Protein AF-A0AAD1SQC9-F1 (afdb_monomer_lite)

Secondary structure (DSSP, 8-state):
---------------------------------PPPP-----PPPHHHHHHHHHHHHHHHHHHHHHHHHHHHHHHHHHHHHHHHHHHHHHHHHHHHHHTT-

Radius of gyration: 46.6 Å; chains: 1; bounding box: 101×64×103 Å

Sequence (101 aa):
MATLEAGTTTSTPQTTTQEEAQPQSEQQGYEQAAPPYPEFSNLATKQDIKALLADFRQTWAADIAVIQTDLQMVTDRVDTTEEDIIDVKQAVSTMEDSLQE

Organism: Pelobates cultripes (NCBI:txid61616)

Structure (mmCIF, N/CA/C/O backbone):
data_AF-A0AAD1SQC9-F1
#
_entry.id   AF-A0AAD1SQC9-F1
#
loop_
_atom_site.group_PDB
_atom_site.id
_atom_site.type_symbol
_atom_site.label_atom_id
_atom_site.label_alt_id
_atom_site.label_comp_id
_atom_site.label_asym_id
_atom_site.label_entity_id
_atom_site.label_seq_id
_atom_site.pdbx_PDB_ins_code
_atom_site.Cartn_x
_atom_site.Cartn_y
_atom_site.Cartn_z
_atom_site.occupancy
_atom_site.B_iso_or_equiv
_atom_site.auth_seq_id
_atom_site.auth_comp_id
_atom_site.auth_asym_id
_atom_site.auth_atom_id
_atom_site.pdbx_PDB_model_num
ATOM 1 N N . MET A 1 1 ? 70.311 49.420 -26.070 1.00 38.31 1 MET A N 1
ATOM 2 C CA . MET A 1 1 ? 71.408 49.966 -26.896 1.00 38.31 1 MET A CA 1
ATOM 3 C C . MET A 1 1 ? 71.760 48.932 -27.954 1.00 38.31 1 MET A C 1
ATOM 5 O O . MET A 1 1 ? 71.766 47.759 -27.610 1.00 38.31 1 MET A O 1
ATOM 9 N N . ALA A 1 2 ? 72.066 49.408 -29.165 1.00 39.78 2 ALA A N 1
ATOM 10 C CA . ALA A 1 2 ? 72.391 48.684 -30.403 1.00 39.78 2 ALA A CA 1
ATOM 11 C C . ALA A 1 2 ? 71.206 48.088 -31.194 1.00 39.78 2 ALA A C 1
ATOM 13 O O . ALA A 1 2 ? 70.205 47.656 -30.633 1.00 39.78 2 ALA A O 1
ATOM 14 N N . THR A 1 3 ? 71.350 48.161 -32.515 1.00 33.34 3 THR A N 1
ATOM 15 C CA . THR A 1 3 ? 70.333 48.349 -33.560 1.00 33.34 3 THR A CA 1
ATOM 16 C C . THR A 1 3 ? 70.583 47.349 -34.711 1.00 33.34 3 THR A C 1
ATOM 18 O O . THR A 1 3 ? 71.725 46.920 -34.856 1.00 33.34 3 THR A O 1
ATOM 21 N N . LEU A 1 4 ? 69.570 47.140 -35.578 1.00 36.09 4 LEU A N 1
ATOM 22 C CA . LEU A 1 4 ? 69.634 46.647 -36.984 1.00 36.09 4 LEU A CA 1
ATOM 23 C C . LEU A 1 4 ? 69.882 45.123 -37.148 1.00 36.09 4 LEU A C 1
ATOM 25 O O . LEU A 1 4 ? 70.533 44.519 -36.312 1.00 36.09 4 LEU A O 1
ATOM 29 N N . GLU A 1 5 ? 69.376 44.376 -38.135 1.00 37.59 5 GLU A N 1
ATOM 30 C CA . GLU A 1 5 ? 68.863 44.626 -39.494 1.00 37.59 5 GLU A CA 1
ATOM 31 C C . GLU A 1 5 ? 67.787 43.572 -39.857 1.00 37.59 5 GLU A C 1
ATOM 33 O O . GLU A 1 5 ? 67.726 42.485 -39.278 1.00 37.59 5 GLU A O 1
ATOM 38 N N . ALA A 1 6 ? 66.966 43.895 -40.858 1.00 39.97 6 ALA A N 1
ATOM 39 C CA . ALA A 1 6 ? 65.984 43.018 -41.494 1.00 39.97 6 ALA A CA 1
ATOM 40 C C . ALA A 1 6 ? 66.628 41.956 -42.417 1.00 39.97 6 ALA A C 1
ATOM 42 O O . ALA A 1 6 ? 67.722 42.161 -42.934 1.00 39.97 6 ALA A O 1
ATOM 43 N N . GLY A 1 7 ? 65.923 40.849 -42.704 1.00 36.72 7 GLY A N 1
ATOM 44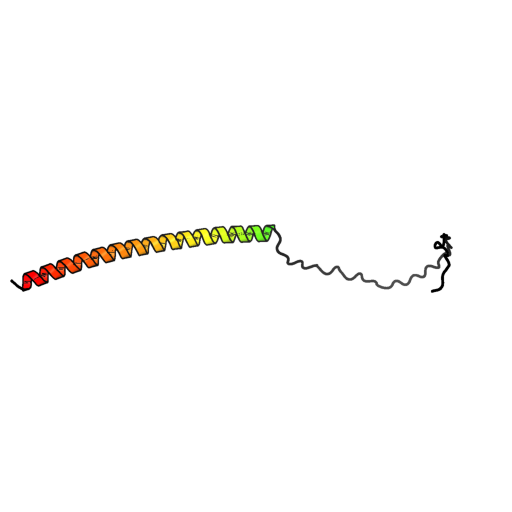 C CA . GLY A 1 7 ? 66.392 39.878 -43.705 1.00 36.72 7 GLY A CA 1
ATOM 45 C C . GLY A 1 7 ? 65.501 38.653 -43.953 1.00 36.72 7 GLY A C 1
ATOM 46 O O . GLY A 1 7 ? 65.823 37.561 -43.511 1.00 36.72 7 GLY A O 1
ATOM 47 N N . THR A 1 8 ? 64.407 38.866 -44.693 1.00 32.25 8 THR A N 1
ATOM 48 C CA . THR A 1 8 ? 63.765 37.964 -45.686 1.00 32.25 8 THR A CA 1
ATOM 49 C C . THR A 1 8 ? 63.454 36.495 -45.353 1.00 32.25 8 THR A C 1
ATOM 51 O O . THR A 1 8 ? 64.316 35.621 -45.328 1.00 32.25 8 THR A O 1
ATOM 54 N N . THR A 1 9 ? 62.150 36.209 -45.288 1.00 45.19 9 THR A N 1
ATOM 55 C CA . THR A 1 9 ? 61.537 34.896 -45.516 1.00 45.19 9 THR A CA 1
ATOM 56 C C . THR A 1 9 ? 61.484 34.543 -47.009 1.00 45.19 9 THR A C 1
ATOM 58 O O . THR A 1 9 ? 61.476 35.424 -47.869 1.00 45.19 9 THR A O 1
ATOM 61 N N . THR A 1 10 ? 61.254 33.247 -47.261 1.00 35.50 10 THR A N 1
ATOM 62 C CA . THR A 1 10 ? 60.600 32.637 -48.444 1.00 35.50 10 THR A CA 1
ATOM 63 C C . THR A 1 10 ? 61.542 31.896 -49.402 1.00 35.50 10 THR A C 1
ATOM 65 O O . THR A 1 10 ? 62.074 32.464 -50.348 1.00 35.50 10 THR A O 1
ATOM 68 N N . SER A 1 11 ? 61.685 30.581 -49.189 1.00 35.22 11 SER A N 1
ATOM 69 C CA . SER A 1 11 ? 62.065 29.637 -50.250 1.00 35.22 11 SER A CA 1
ATOM 70 C C . SER A 1 11 ? 60.825 29.258 -51.063 1.00 35.22 11 SER A C 1
ATOM 72 O O . SER A 1 11 ? 59.875 28.687 -50.533 1.00 35.22 11 SER A O 1
ATOM 74 N N . THR A 1 12 ? 60.848 29.585 -52.350 1.00 37.19 12 THR A N 1
ATOM 75 C CA . THR A 1 12 ? 60.036 28.981 -53.423 1.00 37.19 12 THR A CA 1
ATOM 76 C C . THR A 1 12 ? 60.847 27.857 -54.115 1.00 37.19 12 THR A C 1
ATOM 78 O O . THR A 1 12 ? 61.983 27.610 -53.722 1.00 37.19 12 THR A O 1
ATOM 81 N N . PRO A 1 13 ? 60.318 27.163 -55.139 1.00 51.16 13 PRO A N 1
ATOM 82 C CA . PRO A 1 13 ? 59.660 25.858 -55.078 1.00 51.16 13 PRO A CA 1
ATOM 83 C C . PRO A 1 13 ? 60.480 24.783 -55.836 1.00 51.16 13 PRO A C 1
ATOM 85 O O . PRO A 1 13 ? 61.534 25.089 -56.375 1.00 51.16 13 PRO A O 1
ATOM 88 N N . GLN A 1 14 ? 59.982 23.544 -55.925 1.00 31.56 14 GLN A N 1
ATOM 89 C CA . GLN A 1 14 ? 59.841 22.762 -57.174 1.00 31.56 14 GLN A CA 1
ATOM 90 C C . GLN A 1 14 ? 59.779 21.253 -56.899 1.00 31.56 14 GLN A C 1
ATOM 92 O O . GLN A 1 14 ? 60.733 20.620 -56.460 1.00 31.56 14 GLN A O 1
ATOM 97 N N . THR A 1 15 ? 58.627 20.684 -57.238 1.00 40.06 15 THR A N 1
ATOM 98 C CA . THR A 1 15 ? 58.427 19.270 -57.547 1.00 40.06 15 THR A CA 1
ATOM 99 C C . THR A 1 15 ? 59.180 18.930 -58.832 1.00 40.06 15 THR A C 1
ATOM 101 O O . THR A 1 15 ? 59.009 19.627 -59.832 1.00 40.06 15 THR A O 1
ATOM 104 N N . THR A 1 16 ? 59.950 17.843 -58.870 1.00 36.38 16 THR A N 1
ATOM 105 C CA . THR A 1 16 ? 60.200 17.109 -60.122 1.00 36.38 16 THR A CA 1
ATOM 106 C C . THR A 1 16 ? 60.356 15.619 -59.828 1.00 36.38 16 THR A C 1
ATOM 108 O O . THR A 1 16 ? 61.216 15.204 -59.059 1.00 36.38 16 THR A O 1
ATOM 111 N N . THR A 1 17 ? 59.455 14.849 -60.428 1.00 40.78 17 THR A N 1
ATOM 112 C CA . THR A 1 17 ? 59.335 13.390 -60.426 1.00 40.78 17 THR A CA 1
ATOM 113 C C . THR A 1 17 ? 60.529 12.730 -61.120 1.00 40.78 17 THR A C 1
ATOM 115 O O . THR A 1 17 ? 60.900 13.152 -62.214 1.00 40.78 17 THR A O 1
ATOM 118 N N . GLN A 1 18 ? 61.077 11.661 -60.538 1.00 37.94 18 GLN A N 1
ATOM 119 C CA . GLN A 1 18 ? 61.830 10.646 -61.278 1.00 37.94 18 GLN A CA 1
ATOM 120 C C . GLN A 1 18 ? 61.094 9.312 -61.171 1.00 37.94 18 GLN A C 1
ATOM 122 O O . GLN A 1 18 ? 60.855 8.787 -60.087 1.00 37.94 18 GLN A O 1
ATOM 127 N N . GLU A 1 19 ? 60.684 8.842 -62.341 1.00 44.94 19 GLU A N 1
ATOM 128 C CA . GLU A 1 19 ? 60.128 7.534 -62.637 1.00 44.94 19 GLU A CA 1
ATOM 129 C C . GLU A 1 19 ? 61.299 6.566 -62.832 1.00 44.94 19 GLU A C 1
ATOM 131 O O . GLU A 1 19 ? 62.100 6.755 -63.745 1.00 44.94 19 GLU A O 1
ATOM 136 N N . GLU A 1 20 ? 61.411 5.540 -61.989 1.00 36.12 20 GLU A N 1
ATOM 137 C CA . GLU A 1 20 ? 62.209 4.353 -62.300 1.00 36.12 20 GLU A CA 1
ATOM 138 C C . GLU A 1 20 ? 61.373 3.101 -62.035 1.00 36.12 20 GLU A C 1
ATOM 140 O O . GLU A 1 20 ? 60.784 2.910 -60.969 1.00 36.12 20 GLU A O 1
ATOM 145 N N . ALA A 1 21 ? 61.277 2.288 -63.083 1.00 35.47 21 ALA A N 1
ATOM 146 C CA . ALA A 1 21 ? 60.479 1.083 -63.162 1.00 35.47 21 ALA A CA 1
ATOM 147 C C . ALA A 1 21 ? 61.048 -0.065 -62.302 1.00 35.47 21 ALA A C 1
ATOM 149 O O . ALA A 1 21 ? 62.255 -0.216 -62.129 1.00 35.47 21 ALA A O 1
ATOM 150 N N . GLN A 1 22 ? 60.122 -0.888 -61.804 1.00 36.12 22 GLN A N 1
ATOM 151 C CA . GLN A 1 22 ? 60.283 -2.105 -60.995 1.00 36.12 22 GLN A CA 1
ATOM 152 C C . GLN A 1 22 ? 61.309 -3.140 -61.514 1.00 36.12 22 GLN A C 1
ATOM 154 O O . GLN A 1 22 ? 61.590 -3.218 -62.710 1.00 36.12 22 GLN A O 1
ATOM 159 N N . PRO A 1 23 ? 61.657 -4.117 -60.650 1.00 38.06 23 PRO A N 1
ATOM 160 C CA . PRO A 1 23 ? 61.176 -5.463 -60.957 1.00 38.06 23 PRO A CA 1
ATOM 161 C C . PRO A 1 23 ? 60.279 -6.029 -59.850 1.00 38.06 23 PRO A C 1
ATOM 163 O O . PRO A 1 23 ? 60.628 -6.130 -58.675 1.00 38.06 23 PRO A O 1
ATOM 166 N N . GLN A 1 24 ? 59.084 -6.409 -60.290 1.00 46.72 24 GLN A N 1
ATOM 167 C CA . GLN A 1 24 ? 58.083 -7.188 -59.585 1.00 46.72 24 GLN A CA 1
ATOM 168 C C . GLN A 1 24 ? 58.707 -8.541 -59.212 1.00 46.72 24 GLN A C 1
ATOM 170 O O . GLN A 1 24 ? 59.038 -9.335 -60.088 1.00 46.72 24 GLN A O 1
ATOM 175 N N . SER A 1 25 ? 58.909 -8.787 -57.920 1.00 45.19 25 SER A N 1
ATOM 176 C CA . SER A 1 25 ? 59.225 -10.117 -57.398 1.00 45.19 25 SER A CA 1
ATOM 177 C C . SER A 1 25 ? 58.089 -10.535 -56.476 1.00 45.19 25 SER A C 1
ATOM 179 O O . SER A 1 25 ? 57.858 -9.961 -55.415 1.00 45.19 25 SER A O 1
ATOM 181 N N . GLU A 1 26 ? 57.320 -11.502 -56.961 1.00 46.44 26 GLU A N 1
ATOM 182 C CA . GLU A 1 26 ? 56.213 -12.136 -56.266 1.00 46.44 26 GLU A CA 1
ATOM 183 C C . GLU A 1 26 ? 56.756 -12.906 -55.055 1.00 46.44 26 GLU A C 1
ATOM 185 O O . GLU A 1 26 ? 57.286 -14.008 -55.180 1.00 46.44 26 GLU A O 1
ATOM 190 N N . GLN A 1 27 ? 56.617 -12.335 -53.860 1.00 40.38 27 GLN A N 1
ATOM 191 C CA . GLN A 1 27 ? 56.544 -13.121 -52.635 1.00 40.38 27 GLN A CA 1
ATOM 192 C C . GLN A 1 27 ? 55.121 -13.012 -52.106 1.00 40.38 27 GLN A C 1
ATOM 194 O O . GLN A 1 27 ? 54.722 -12.011 -51.517 1.00 40.38 27 GLN A O 1
ATOM 199 N N . GLN A 1 28 ? 54.347 -14.064 -52.368 1.00 45.75 28 GLN A N 1
ATOM 200 C CA . GLN A 1 28 ? 53.045 -14.308 -51.762 1.00 45.75 28 GLN A CA 1
ATOM 201 C C . GLN A 1 28 ? 53.246 -14.537 -50.256 1.00 45.75 28 GLN A C 1
ATOM 203 O O . GLN A 1 28 ? 53.398 -15.666 -49.793 1.00 45.75 28 GLN A O 1
ATOM 208 N N . GLY A 1 29 ? 53.318 -13.451 -49.490 1.00 39.19 29 GLY A N 1
ATOM 209 C CA . GLY A 1 29 ? 53.160 -13.481 -48.044 1.00 39.19 29 GLY A CA 1
ATOM 210 C C . GLY A 1 29 ? 51.672 -13.528 -47.728 1.00 39.19 29 GLY A C 1
ATOM 211 O O . GLY A 1 29 ? 50.900 -12.739 -48.269 1.00 39.19 29 GLY A O 1
ATOM 212 N N . TYR A 1 30 ? 51.250 -14.457 -46.877 1.00 44.03 30 TYR A N 1
ATOM 213 C CA . TYR A 1 30 ? 49.894 -14.469 -46.341 1.00 44.03 30 TYR A CA 1
ATOM 214 C C . TYR A 1 30 ? 49.700 -13.236 -45.445 1.00 44.03 30 TYR A C 1
ATOM 216 O O . TYR A 1 30 ? 49.802 -13.329 -44.225 1.00 44.03 30 TYR A O 1
ATOM 224 N N . GLU A 1 31 ? 49.402 -12.073 -46.018 1.00 44.41 31 GLU A N 1
ATOM 225 C CA . GLU A 1 31 ? 48.695 -11.033 -45.277 1.00 44.41 31 GLU A CA 1
ATOM 226 C C . GLU A 1 31 ? 47.249 -11.500 -45.155 1.00 44.41 31 GLU A C 1
ATOM 228 O O . GLU A 1 31 ? 46.351 -11.122 -45.906 1.00 44.41 31 GLU A O 1
ATOM 233 N N . GLN A 1 32 ? 47.032 -12.420 -44.217 1.00 47.50 32 GLN A N 1
ATOM 234 C CA . GLN A 1 32 ? 45.704 -12.686 -43.713 1.00 47.50 32 GLN A CA 1
ATOM 235 C C . GLN A 1 32 ? 45.233 -11.370 -43.092 1.00 47.50 32 GLN A C 1
ATOM 237 O O . GLN A 1 32 ? 45.623 -11.035 -41.974 1.00 47.50 32 GLN A O 1
ATOM 242 N N . ALA A 1 33 ? 44.445 -10.593 -43.840 1.00 57.28 33 ALA A N 1
ATOM 243 C CA . ALA A 1 33 ? 43.678 -9.496 -43.278 1.00 57.28 33 ALA A CA 1
ATOM 244 C C . ALA A 1 33 ? 42.937 -10.080 -42.074 1.00 57.28 33 ALA A C 1
ATOM 246 O O . ALA A 1 33 ? 42.129 -11.000 -42.236 1.00 57.28 33 ALA A O 1
ATOM 247 N N . ALA A 1 34 ? 43.294 -9.634 -40.866 1.00 56.38 34 ALA A N 1
ATOM 248 C CA . ALA A 1 34 ? 42.610 -10.072 -39.663 1.00 56.38 34 ALA A CA 1
ATOM 249 C C . ALA A 1 34 ? 41.103 -9.897 -39.916 1.00 56.38 34 ALA A C 1
ATOM 251 O O . ALA A 1 34 ? 40.707 -8.826 -40.394 1.00 56.38 34 ALA A O 1
ATOM 252 N N . PRO A 1 35 ? 40.268 -10.930 -39.693 1.00 59.25 35 PRO A N 1
ATOM 253 C CA . PRO A 1 35 ? 38.835 -10.777 -39.885 1.00 59.25 35 PRO A CA 1
ATOM 254 C C . PRO A 1 35 ? 38.383 -9.566 -39.062 1.00 59.25 35 PRO A C 1
ATOM 256 O O . PRO A 1 35 ? 38.899 -9.379 -37.954 1.00 59.25 35 PRO A O 1
ATOM 259 N N . PRO A 1 36 ? 37.482 -8.715 -39.582 1.00 64.06 36 PRO A N 1
ATOM 260 C CA . PRO A 1 36 ? 37.021 -7.560 -38.829 1.00 64.06 36 PRO A CA 1
ATOM 261 C C . PRO A 1 36 ? 36.496 -8.057 -37.483 1.00 64.06 36 PRO A C 1
ATOM 263 O O . PRO A 1 36 ? 35.591 -8.894 -37.441 1.00 64.06 36 PRO A O 1
ATOM 266 N N . TYR A 1 37 ? 37.098 -7.593 -36.385 1.00 61.19 37 TYR A N 1
ATOM 267 C CA . TYR A 1 37 ? 36.543 -7.849 -35.064 1.00 61.19 37 TYR A CA 1
ATOM 268 C C . TYR A 1 37 ? 35.116 -7.291 -35.075 1.00 61.19 37 TYR A C 1
ATOM 270 O O . TYR A 1 37 ? 34.939 -6.131 -35.457 1.00 61.19 37 TYR A O 1
ATOM 278 N N . PRO A 1 38 ? 34.088 -8.079 -34.716 1.00 60.50 38 PRO A N 1
ATOM 279 C CA . PRO A 1 38 ? 32.764 -7.519 -34.539 1.00 60.50 38 PRO A CA 1
ATOM 280 C C . PRO A 1 38 ? 32.852 -6.468 -33.428 1.00 60.50 38 PRO A C 1
ATOM 282 O O . PRO A 1 38 ? 33.097 -6.787 -32.266 1.00 60.50 38 PRO A O 1
ATOM 285 N N . GLU A 1 39 ? 32.702 -5.202 -33.806 1.00 60.28 39 GLU A N 1
ATOM 286 C CA . GLU A 1 39 ? 32.484 -4.094 -32.883 1.00 60.28 39 GLU A CA 1
ATOM 287 C C . GLU A 1 39 ? 31.189 -4.380 -32.113 1.00 60.28 39 GLU A C 1
ATOM 289 O O . GLU A 1 39 ? 30.083 -4.199 -32.624 1.00 60.28 39 GLU A O 1
ATOM 294 N N . PHE A 1 40 ? 31.303 -4.854 -30.873 1.00 55.88 40 PHE A N 1
ATOM 295 C CA . PHE A 1 40 ? 30.167 -4.911 -29.960 1.00 55.88 40 PHE A CA 1
ATOM 296 C C . PHE A 1 40 ? 29.914 -3.506 -29.408 1.00 55.88 40 PHE A C 1
ATOM 298 O O . PHE A 1 40 ? 30.245 -3.206 -28.261 1.00 55.88 40 PHE A O 1
ATOM 305 N N . SER A 1 41 ? 29.322 -2.623 -30.217 1.00 61.03 41 SER A N 1
ATOM 306 C CA . SER A 1 41 ? 28.771 -1.369 -29.699 1.00 61.03 41 SER A CA 1
ATOM 307 C C . SER A 1 41 ? 27.498 -1.694 -28.922 1.00 61.03 41 SER A C 1
ATOM 309 O O . SER A 1 41 ? 26.391 -1.684 -29.451 1.00 61.03 41 SER A O 1
ATOM 311 N N . ASN A 1 42 ? 27.663 -2.042 -27.647 1.00 69.06 42 ASN A N 1
ATOM 312 C CA . ASN A 1 42 ? 26.569 -2.366 -26.733 1.00 69.06 42 ASN A CA 1
ATOM 313 C C . ASN A 1 42 ? 25.895 -1.087 -26.190 1.00 69.06 42 ASN A C 1
ATOM 315 O O . ASN A 1 42 ? 25.515 -1.007 -25.022 1.00 69.06 42 ASN A O 1
ATOM 319 N N . LEU A 1 43 ? 25.832 -0.035 -27.015 1.00 81.06 43 LEU A N 1
ATOM 320 C CA . LEU A 1 43 ? 25.239 1.241 -26.647 1.00 81.06 43 LEU A CA 1
ATOM 321 C C . LEU A 1 43 ? 23.737 1.184 -26.913 1.00 81.06 43 LEU A C 1
ATOM 323 O O . LEU A 1 43 ? 23.308 1.035 -28.057 1.00 81.06 43 LEU A O 1
ATOM 327 N N . ALA A 1 44 ? 22.946 1.350 -25.852 1.00 83.50 44 ALA A N 1
ATOM 328 C CA . ALA A 1 44 ? 21.507 1.518 -25.977 1.00 83.50 44 ALA A CA 1
ATOM 329 C C . ALA A 1 44 ? 21.209 2.686 -26.923 1.00 83.50 44 ALA A C 1
ATOM 331 O O . ALA A 1 44 ? 21.708 3.805 -26.753 1.00 83.50 44 ALA A O 1
ATOM 332 N N . THR A 1 45 ? 20.388 2.430 -27.933 1.00 89.31 45 THR A N 1
ATOM 333 C CA . THR A 1 45 ? 19.983 3.464 -28.872 1.00 89.31 45 THR A CA 1
ATOM 334 C C . THR A 1 45 ? 19.005 4.425 -28.202 1.00 89.31 45 THR A C 1
ATOM 336 O O . THR A 1 45 ? 18.354 4.128 -27.196 1.00 89.31 45 THR A O 1
ATOM 339 N N . LYS A 1 46 ? 18.811 5.596 -28.814 1.00 91.94 46 LYS A N 1
ATOM 340 C CA . LYS A 1 46 ? 17.753 6.528 -28.398 1.00 91.94 46 LYS A CA 1
ATOM 341 C C . LYS A 1 46 ? 16.365 5.870 -28.404 1.00 91.94 46 LYS A C 1
ATOM 343 O O . LYS A 1 46 ? 15.497 6.299 -27.647 1.00 91.94 46 LYS A O 1
ATOM 348 N N . GLN A 1 47 ? 16.144 4.875 -29.263 1.00 92.38 47 GLN A N 1
ATOM 349 C CA . GLN A 1 47 ? 14.874 4.163 -29.341 1.00 92.38 47 GLN A CA 1
ATOM 350 C C . GLN A 1 47 ? 14.706 3.189 -28.171 1.00 92.38 47 GLN A C 1
ATOM 352 O O . GLN A 1 47 ? 13.634 3.171 -27.571 1.00 92.38 47 GLN A O 1
ATOM 357 N N . ASP A 1 48 ? 15.769 2.486 -27.778 1.00 92.62 48 ASP A N 1
ATOM 358 C CA . ASP A 1 48 ? 15.761 1.583 -26.618 1.00 92.62 48 ASP A CA 1
ATOM 359 C C . ASP A 1 48 ? 15.488 2.355 -25.323 1.00 92.62 48 ASP A C 1
ATOM 361 O O . ASP A 1 48 ? 14.649 1.965 -24.515 1.00 92.62 48 ASP A O 1
ATOM 365 N N . ILE A 1 49 ? 16.118 3.525 -25.169 1.00 93.25 49 ILE A N 1
ATOM 366 C CA . ILE A 1 49 ? 15.890 4.413 -24.020 1.00 93.25 49 ILE A CA 1
ATOM 367 C C . ILE A 1 49 ? 14.436 4.909 -23.988 1.00 93.25 49 ILE A C 1
ATOM 369 O O . ILE A 1 49 ? 13.823 4.967 -22.923 1.00 93.25 49 ILE A O 1
ATOM 373 N N . LYS A 1 50 ? 13.851 5.259 -25.142 1.00 95.81 50 LYS A N 1
ATOM 374 C CA . LYS A 1 50 ? 12.437 5.666 -25.216 1.00 95.81 50 LYS A CA 1
ATOM 375 C C . LYS A 1 50 ? 11.491 4.528 -24.848 1.00 95.81 50 LYS A C 1
ATOM 377 O O . LYS A 1 50 ? 10.514 4.785 -24.151 1.00 95.81 50 LYS A O 1
ATOM 382 N N . ALA A 1 51 ? 11.773 3.314 -25.318 1.00 95.00 51 ALA A N 1
ATOM 383 C CA . ALA A 1 51 ? 10.979 2.136 -24.995 1.00 95.00 51 ALA A CA 1
ATOM 384 C C . ALA A 1 51 ? 11.022 1.852 -23.488 1.00 95.00 51 ALA A C 1
ATOM 386 O O . ALA A 1 51 ? 9.972 1.759 -22.862 1.00 95.00 51 ALA A O 1
ATOM 387 N N . LEU A 1 52 ? 12.216 1.859 -22.885 1.00 95.56 52 LEU A N 1
ATOM 388 C CA . LEU A 1 52 ? 12.388 1.686 -21.441 1.00 95.56 52 LEU A CA 1
ATOM 389 C C . LEU A 1 52 ? 11.641 2.757 -20.630 1.00 95.56 52 LEU A C 1
ATOM 391 O O . LEU A 1 52 ? 10.994 2.445 -19.636 1.00 95.56 52 LEU A O 1
ATOM 395 N N . LEU A 1 53 ? 11.699 4.024 -21.054 1.00 96.31 53 LEU A N 1
ATOM 396 C CA . LEU A 1 53 ? 10.968 5.109 -20.391 1.00 96.31 53 LEU A CA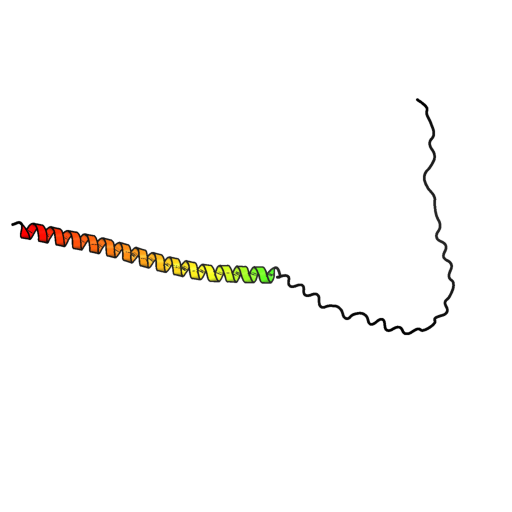 1
ATOM 397 C C . LEU A 1 53 ? 9.447 4.958 -20.512 1.00 96.31 53 LEU A C 1
ATOM 399 O O . LEU A 1 53 ? 8.731 5.341 -19.586 1.00 96.31 53 LEU A O 1
ATOM 403 N N . ALA A 1 54 ? 8.949 4.446 -21.638 1.00 95.38 54 ALA A N 1
ATOM 404 C CA . ALA A 1 54 ? 7.527 4.181 -21.821 1.00 95.38 54 ALA A CA 1
ATOM 405 C C . ALA A 1 54 ? 7.060 3.046 -20.898 1.00 95.38 54 ALA A C 1
ATOM 407 O O . ALA A 1 54 ? 6.084 3.228 -20.174 1.00 95.38 54 ALA A O 1
ATOM 408 N N . ASP A 1 55 ? 7.811 1.945 -20.848 1.00 96.06 55 ASP A N 1
ATOM 409 C CA . ASP A 1 55 ? 7.539 0.805 -19.964 1.00 96.06 55 ASP A CA 1
ATOM 410 C C . ASP A 1 55 ? 7.580 1.206 -18.487 1.00 96.06 55 ASP A C 1
ATOM 412 O O . ASP A 1 55 ? 6.684 0.864 -17.713 1.00 96.06 55 ASP A O 1
ATOM 416 N N . PHE A 1 56 ? 8.581 2.004 -18.101 1.00 95.25 56 PHE A N 1
ATOM 417 C CA . PHE A 1 56 ? 8.691 2.542 -16.749 1.00 95.25 56 PHE A CA 1
ATOM 418 C C . PHE A 1 56 ? 7.460 3.377 -16.382 1.00 95.25 56 PHE A C 1
ATOM 420 O O . PHE A 1 56 ? 6.856 3.161 -15.334 1.00 95.25 56 PHE A O 1
ATOM 427 N N . ARG A 1 57 ? 7.041 4.299 -17.261 1.00 95.19 57 ARG A N 1
ATOM 428 C CA . ARG A 1 57 ? 5.845 5.127 -17.035 1.00 95.19 57 ARG A CA 1
ATOM 429 C C . ARG A 1 57 ? 4.577 4.288 -16.926 1.00 95.19 57 ARG A C 1
ATOM 431 O O . ARG A 1 57 ? 3.761 4.567 -16.056 1.00 95.19 57 ARG A O 1
ATOM 438 N N . GLN A 1 58 ? 4.413 3.292 -17.794 1.00 95.31 58 GLN A N 1
ATOM 439 C CA . GLN A 1 58 ? 3.248 2.408 -17.802 1.00 95.31 58 GLN A CA 1
ATOM 440 C C . GLN A 1 58 ? 3.158 1.608 -16.497 1.00 95.31 58 GLN A C 1
ATOM 442 O O . GLN A 1 58 ? 2.106 1.581 -15.862 1.00 95.31 58 GLN A O 1
ATOM 447 N N . THR A 1 59 ? 4.272 1.000 -16.086 1.00 95.00 59 THR A N 1
ATOM 448 C CA . THR A 1 59 ? 4.343 0.159 -14.884 1.00 95.00 59 THR A CA 1
ATOM 449 C C . THR A 1 59 ? 4.079 0.986 -13.632 1.00 95.00 59 THR A C 1
ATOM 451 O O . THR A 1 59 ? 3.192 0.669 -12.848 1.00 95.00 59 THR A O 1
ATOM 454 N N . TRP A 1 60 ? 4.769 2.118 -13.490 1.00 94.19 60 TRP A N 1
ATOM 455 C CA . TRP A 1 60 ? 4.618 2.965 -12.310 1.00 94.19 60 TRP A CA 1
ATOM 456 C C . TRP A 1 60 ? 3.242 3.620 -12.234 1.00 94.19 60 TRP A C 1
ATOM 458 O O . TRP A 1 60 ? 2.732 3.817 -11.138 1.00 94.19 60 TRP A O 1
ATOM 468 N N . ALA A 1 61 ? 2.607 3.934 -13.367 1.00 95.56 61 ALA A N 1
ATOM 469 C CA . ALA A 1 61 ? 1.233 4.429 -13.360 1.00 95.56 61 ALA A CA 1
ATOM 470 C C . ALA A 1 61 ? 0.250 3.385 -12.805 1.00 95.56 61 ALA A C 1
ATOM 472 O O . ALA A 1 61 ? -0.647 3.747 -12.045 1.00 95.56 61 ALA A O 1
ATOM 473 N N . ALA A 1 62 ? 0.431 2.107 -13.152 1.00 95.19 62 ALA A N 1
ATOM 474 C CA . ALA A 1 62 ? -0.388 1.024 -12.615 1.00 95.19 62 ALA A CA 1
ATOM 475 C C . ALA A 1 62 ? -0.149 0.835 -11.110 1.00 95.19 62 ALA A C 1
ATOM 477 O O . ALA A 1 62 ? -1.110 0.816 -10.342 1.00 95.19 62 ALA A O 1
ATOM 478 N N . ASP A 1 63 ? 1.114 0.786 -10.681 1.00 97.19 63 ASP A N 1
ATOM 479 C CA . ASP A 1 63 ? 1.466 0.619 -9.267 1.00 97.19 63 ASP A CA 1
ATOM 480 C C . ASP A 1 63 ? 0.954 1.788 -8.412 1.00 97.19 63 ASP A C 1
ATOM 482 O O . ASP A 1 63 ? 0.382 1.578 -7.344 1.00 97.19 63 ASP A O 1
ATOM 486 N N . ILE A 1 64 ? 1.085 3.028 -8.899 1.00 97.31 64 ILE A N 1
ATOM 487 C CA . ILE A 1 64 ? 0.550 4.216 -8.220 1.00 97.31 64 ILE A CA 1
ATOM 488 C C . ILE A 1 64 ? -0.973 4.126 -8.082 1.00 97.31 64 ILE A C 1
ATOM 490 O O . ILE A 1 64 ? -1.495 4.447 -7.016 1.00 97.31 64 ILE A O 1
ATOM 494 N N . ALA A 1 65 ? -1.688 3.676 -9.116 1.00 97.38 65 ALA A N 1
ATOM 495 C CA . ALA A 1 65 ? -3.143 3.541 -9.058 1.00 97.38 65 ALA A CA 1
ATOM 496 C C . ALA A 1 65 ? -3.591 2.482 -8.034 1.00 97.38 65 ALA A C 1
ATOM 498 O O . ALA A 1 65 ? -4.568 2.693 -7.309 1.00 97.38 65 ALA A O 1
ATOM 499 N N . VAL A 1 66 ? -2.859 1.367 -7.932 1.00 98.00 66 VAL A N 1
ATOM 500 C CA . VAL A 1 66 ? -3.101 0.338 -6.908 1.00 98.00 66 VAL A CA 1
ATOM 501 C C . VAL A 1 66 ? -2.862 0.912 -5.514 1.00 98.00 66 VAL A C 1
ATOM 503 O O . VAL A 1 66 ? -3.753 0.847 -4.675 1.00 98.00 66 VAL A O 1
ATOM 506 N N . ILE A 1 67 ? -1.719 1.568 -5.289 1.00 98.25 67 ILE A N 1
ATOM 507 C CA . ILE A 1 67 ? -1.389 2.184 -3.994 1.00 98.25 67 ILE A CA 1
ATOM 508 C C . ILE A 1 67 ? -2.438 3.226 -3.588 1.00 98.25 67 ILE A C 1
ATOM 510 O O . ILE A 1 67 ? -2.820 3.291 -2.424 1.00 98.25 67 ILE A O 1
ATOM 514 N N . GLN A 1 68 ? -2.923 4.038 -4.530 1.00 98.38 68 GLN A N 1
ATOM 515 C CA . GLN A 1 68 ? -3.986 5.013 -4.269 1.00 98.38 68 GLN A CA 1
ATOM 516 C C . GLN A 1 68 ? -5.297 4.339 -3.850 1.00 98.38 68 GLN A C 1
ATOM 518 O O . GLN A 1 68 ? -5.961 4.817 -2.933 1.00 98.38 68 GLN A O 1
ATOM 523 N N . THR A 1 69 ? -5.648 3.224 -4.492 1.00 98.38 69 THR A N 1
ATOM 524 C CA . THR A 1 69 ? -6.844 2.441 -4.151 1.00 98.38 69 THR A CA 1
ATOM 525 C C . THR A 1 69 ? -6.718 1.830 -2.757 1.00 98.38 69 THR A C 1
ATOM 527 O O . THR A 1 69 ? -7.631 1.958 -1.942 1.00 98.38 69 THR A O 1
ATOM 530 N N . ASP A 1 70 ? -5.570 1.223 -2.455 1.00 98.50 70 ASP A N 1
ATOM 531 C CA . ASP A 1 70 ? -5.301 0.624 -1.149 1.00 98.50 70 ASP A CA 1
ATOM 532 C C . ASP A 1 70 ? -5.307 1.677 -0.037 1.00 98.50 70 ASP A C 1
ATOM 534 O O . ASP A 1 70 ? -5.878 1.448 1.030 1.00 98.50 70 ASP A O 1
ATOM 538 N N . LEU A 1 71 ? -4.719 2.851 -0.291 1.00 98.56 71 LEU A N 1
ATOM 539 C CA . LEU A 1 71 ? -4.727 3.960 0.657 1.00 98.56 71 LEU A CA 1
ATOM 540 C C . LEU A 1 71 ? -6.155 4.425 0.953 1.00 98.56 71 LEU A C 1
ATOM 542 O O . LEU A 1 71 ? -6.496 4.574 2.122 1.00 98.56 71 LEU A O 1
ATOM 546 N N . GLN A 1 72 ? -6.992 4.592 -0.076 1.00 98.62 72 GLN A N 1
ATOM 547 C CA . GLN A 1 72 ? -8.390 4.981 0.111 1.00 98.62 72 GLN A CA 1
ATOM 548 C C . GLN A 1 72 ? -9.152 3.948 0.948 1.00 98.62 72 GLN A C 1
ATOM 550 O O . GLN A 1 72 ? -9.822 4.311 1.907 1.00 98.62 72 GLN A O 1
ATOM 555 N N . MET A 1 73 ? -8.985 2.657 0.649 1.00 98.62 73 MET A N 1
ATOM 556 C CA . MET A 1 73 ? -9.614 1.584 1.423 1.00 98.62 73 MET A CA 1
ATOM 557 C C . MET A 1 73 ? -9.173 1.605 2.895 1.00 98.62 73 MET A C 1
ATOM 559 O O . MET A 1 73 ? -9.972 1.329 3.789 1.00 98.62 73 MET A O 1
ATOM 563 N N . VAL A 1 74 ? -7.897 1.889 3.170 1.00 98.50 74 VAL A N 1
ATOM 564 C CA . VAL A 1 74 ? -7.404 2.009 4.547 1.00 98.50 74 VAL A CA 1
ATOM 565 C C . VAL A 1 74 ? -8.004 3.232 5.235 1.00 98.50 74 VAL A C 1
ATOM 567 O O . VAL A 1 74 ? -8.428 3.099 6.379 1.00 98.50 74 VAL A O 1
ATOM 570 N N . THR A 1 75 ? -8.085 4.378 4.556 1.00 98.56 75 THR A N 1
ATOM 571 C CA . THR A 1 75 ? -8.744 5.582 5.082 1.00 98.56 75 THR A CA 1
ATOM 572 C C . THR A 1 75 ? -10.201 5.302 5.446 1.00 98.56 75 THR A C 1
ATOM 574 O O . THR A 1 75 ? -10.570 5.509 6.595 1.00 98.56 75 THR A O 1
ATOM 577 N N . ASP A 1 76 ? -10.984 4.704 4.546 1.00 98.62 76 ASP A N 1
ATOM 578 C CA . ASP A 1 76 ? -12.399 4.394 4.802 1.00 98.62 76 ASP A CA 1
ATOM 579 C C . ASP A 1 76 ? -12.575 3.453 6.012 1.00 98.62 76 ASP A C 1
ATOM 581 O O . ASP A 1 76 ? -13.501 3.585 6.818 1.00 98.62 76 ASP A O 1
ATOM 585 N N . ARG A 1 77 ? -11.661 2.485 6.170 1.00 98.56 77 ARG A N 1
ATOM 586 C CA . ARG A 1 77 ? -11.653 1.569 7.320 1.00 98.56 77 ARG A CA 1
ATOM 587 C C . ARG A 1 77 ? -11.293 2.271 8.624 1.00 98.56 77 ARG A C 1
ATOM 589 O O . ARG A 1 77 ? -11.820 1.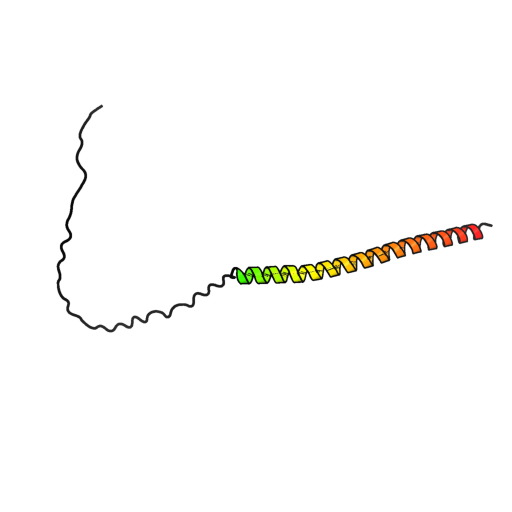880 9.665 1.00 98.56 77 ARG A O 1
ATOM 596 N N . VAL A 1 78 ? -10.377 3.238 8.585 1.00 98.69 78 VAL A N 1
ATOM 597 C CA . VAL A 1 78 ? -10.029 4.052 9.755 1.00 98.69 78 VAL A CA 1
ATOM 598 C C . VAL A 1 78 ? -11.239 4.874 10.172 1.00 98.69 78 VAL A C 1
ATOM 600 O O . VAL A 1 78 ? -11.633 4.760 11.327 1.00 98.69 78 VAL A O 1
ATOM 603 N N . ASP A 1 79 ? -11.886 5.570 9.237 1.00 98.56 79 ASP A N 1
ATOM 604 C CA . ASP A 1 79 ? -13.079 6.380 9.513 1.00 98.56 79 ASP A CA 1
ATOM 605 C C . ASP A 1 79 ? -14.193 5.530 10.152 1.00 98.56 79 ASP A C 1
ATOM 607 O O . ASP A 1 79 ? -14.722 5.874 11.206 1.00 98.56 79 ASP A O 1
ATOM 611 N N . THR A 1 80 ? -14.466 4.346 9.589 1.00 98.62 80 THR A N 1
ATOM 612 C CA . THR A 1 80 ? -15.447 3.398 10.158 1.00 98.62 80 THR A CA 1
ATOM 613 C C . THR A 1 80 ? -15.058 2.955 11.574 1.00 98.62 80 THR A C 1
ATOM 615 O O . THR A 1 80 ? -15.894 2.880 12.469 1.00 98.62 80 THR A O 1
ATOM 618 N N . THR A 1 81 ? -13.772 2.667 11.801 1.00 98.56 81 THR A N 1
ATOM 619 C CA . THR A 1 81 ? -13.287 2.241 13.123 1.00 98.56 81 THR A CA 1
ATOM 620 C C . THR A 1 81 ? -13.409 3.370 14.150 1.00 98.56 81 THR A C 1
ATOM 622 O O . THR A 1 81 ? -13.688 3.111 15.319 1.00 98.56 81 THR A O 1
ATOM 625 N N . GLU A 1 82 ? -13.190 4.621 13.744 1.00 98.69 82 GLU A N 1
ATOM 626 C CA . GLU A 1 82 ? -13.363 5.783 14.616 1.00 98.69 82 GLU A CA 1
ATOM 627 C C . GLU A 1 82 ? -14.830 5.969 15.025 1.00 98.69 82 GLU A C 1
ATOM 629 O O . GLU A 1 82 ? -15.098 6.193 16.209 1.00 98.69 82 GLU A O 1
ATOM 634 N N . GLU A 1 83 ? -15.772 5.804 14.092 1.00 98.56 83 GLU A N 1
ATOM 635 C CA . GLU A 1 83 ? -17.212 5.811 14.382 1.00 98.56 83 GLU A CA 1
ATOM 636 C C . GLU A 1 83 ? -17.598 4.692 15.363 1.00 98.56 83 GLU A C 1
ATOM 638 O O . GLU A 1 83 ? -18.197 4.968 16.405 1.00 98.56 83 GLU A O 1
ATOM 643 N N . ASP A 1 84 ? -17.150 3.457 15.115 1.00 98.62 84 ASP A N 1
ATOM 644 C CA . ASP A 1 84 ? -17.404 2.315 16.004 1.00 98.62 84 ASP A CA 1
ATOM 645 C C . ASP A 1 84 ? -16.884 2.571 17.433 1.00 98.62 84 ASP A C 1
ATOM 647 O O . ASP A 1 84 ? -17.537 2.237 18.426 1.00 98.62 84 ASP A O 1
ATOM 651 N N . ILE A 1 85 ? -15.702 3.187 17.569 1.00 98.62 85 ILE A N 1
ATOM 652 C CA . ILE A 1 85 ? -15.129 3.544 18.875 1.00 98.62 85 ILE A CA 1
ATOM 653 C C . ILE A 1 85 ? -16.002 4.578 19.594 1.00 98.62 85 ILE A C 1
ATOM 655 O O . ILE A 1 85 ? -16.188 4.480 20.813 1.00 98.62 85 ILE A O 1
ATOM 659 N N . ILE A 1 86 ? -16.521 5.573 18.872 1.00 98.56 86 ILE A N 1
ATOM 660 C CA . ILE A 1 86 ? -17.417 6.590 19.433 1.00 98.56 86 ILE A CA 1
ATOM 661 C C . ILE A 1 86 ? -18.693 5.930 19.960 1.00 98.56 86 ILE A C 1
ATOM 663 O O . ILE A 1 86 ? -19.072 6.186 21.107 1.00 98.56 86 ILE A O 1
ATOM 667 N N . ASP A 1 87 ? -19.304 5.048 19.175 1.00 98.44 87 ASP A N 1
ATOM 668 C CA . ASP A 1 87 ? -20.540 4.356 19.541 1.00 98.44 87 ASP A CA 1
ATOM 669 C C . ASP A 1 87 ? -20.347 3.454 20.763 1.00 98.44 87 ASP A C 1
ATOM 671 O O . ASP A 1 87 ? -21.114 3.520 21.730 1.00 98.44 87 ASP A O 1
ATOM 675 N N . VAL A 1 88 ? -19.268 2.665 20.786 1.00 98.50 88 VAL A N 1
ATOM 676 C CA . VAL A 1 88 ? -18.924 1.826 21.943 1.00 98.50 88 VAL A CA 1
ATOM 677 C C . VAL A 1 88 ? -18.708 2.682 23.188 1.00 98.50 88 VAL A C 1
ATOM 679 O O . VAL A 1 88 ? -19.203 2.342 24.263 1.00 98.50 88 VAL A O 1
ATOM 682 N N . LYS A 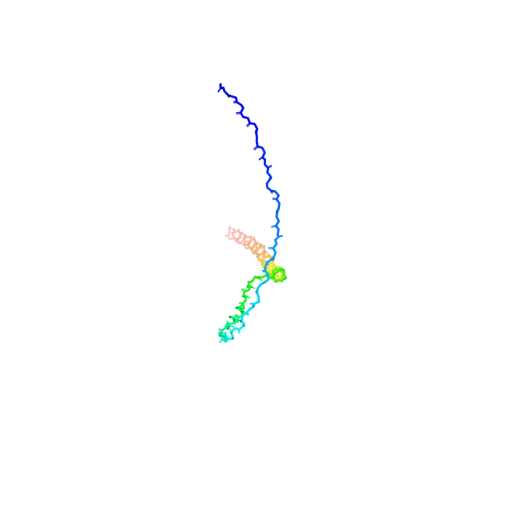1 89 ? -18.012 3.816 23.066 1.00 98.31 89 LYS A N 1
ATOM 683 C CA . LYS A 1 89 ? -17.778 4.722 24.195 1.00 98.31 89 LYS A CA 1
ATOM 684 C C . LYS A 1 89 ? -19.087 5.292 24.749 1.00 98.31 89 LYS A C 1
ATOM 686 O O . LYS A 1 89 ? -19.239 5.376 25.967 1.00 98.31 89 LYS A O 1
ATOM 691 N N . GLN A 1 90 ? -20.031 5.662 23.885 1.00 98.19 90 GLN A N 1
ATOM 692 C CA . GLN A 1 90 ? -21.348 6.148 24.309 1.00 98.19 90 GLN A CA 1
ATOM 693 C C . GLN A 1 90 ? -22.169 5.053 24.999 1.00 98.19 90 GLN A C 1
ATOM 695 O O . GLN A 1 90 ? -22.784 5.301 26.041 1.00 98.19 90 GLN A O 1
ATOM 700 N N . ALA A 1 91 ? -22.147 3.832 24.461 1.00 97.94 91 ALA A N 1
ATOM 701 C CA . ALA A 1 91 ? -22.836 2.692 25.055 1.00 97.94 91 ALA A CA 1
ATOM 702 C C . ALA A 1 91 ? -22.279 2.349 26.446 1.00 97.94 91 ALA A C 1
ATOM 704 O O . ALA A 1 91 ? -23.050 2.138 27.382 1.00 97.94 91 ALA A O 1
ATOM 705 N N . VAL A 1 92 ? -20.949 2.354 26.600 1.00 98.12 92 VAL A N 1
ATOM 706 C CA . VAL A 1 92 ? -20.286 2.154 27.898 1.00 98.12 92 VAL A CA 1
ATOM 707 C C . VAL A 1 92 ? -20.700 3.239 28.889 1.00 98.12 92 VAL A C 1
ATOM 709 O O . VAL A 1 92 ? -21.151 2.893 29.974 1.00 98.12 92 VAL A O 1
ATOM 712 N N . SER A 1 93 ? -20.642 4.518 28.502 1.00 97.19 93 SER A N 1
ATOM 713 C CA . SER A 1 93 ? -21.065 5.631 29.369 1.00 97.19 93 SER A CA 1
ATOM 714 C C . SER A 1 93 ? -22.511 5.464 29.845 1.00 97.19 93 SER A C 1
ATOM 716 O O . SER A 1 93 ? -22.793 5.591 31.030 1.00 97.19 93 SER A O 1
ATOM 718 N N . THR A 1 94 ? -23.423 5.106 28.938 1.00 97.06 94 THR A N 1
ATOM 719 C CA . THR A 1 94 ? -24.841 4.888 29.269 1.00 97.06 94 THR A CA 1
ATOM 720 C C . THR A 1 94 ? -25.025 3.736 30.262 1.00 97.06 94 THR A C 1
ATOM 722 O O . THR A 1 94 ? -25.850 3.805 31.175 1.00 97.06 94 THR A O 1
ATOM 725 N N . MET A 1 95 ? -24.266 2.652 30.081 1.00 97.06 95 MET A N 1
ATOM 726 C CA . MET A 1 95 ? -24.308 1.495 30.971 1.00 97.06 95 MET A CA 1
ATOM 727 C C . MET A 1 95 ? -23.742 1.828 32.356 1.00 97.06 95 MET A C 1
ATOM 729 O O . MET A 1 95 ? -24.307 1.397 33.357 1.00 97.06 95 MET A O 1
ATOM 733 N N . GLU A 1 96 ? -22.653 2.595 32.418 1.00 97.12 96 GLU A N 1
ATOM 734 C CA . GLU A 1 96 ? -22.057 3.065 33.671 1.00 97.12 96 GLU A CA 1
ATOM 735 C C . GLU A 1 96 ? -23.021 3.960 34.456 1.00 97.12 96 GLU A C 1
ATOM 737 O O . GLU A 1 96 ? -23.176 3.748 35.658 1.00 97.12 96 GLU A O 1
ATOM 742 N N . ASP A 1 97 ? -23.712 4.885 33.784 1.00 96.44 97 ASP A N 1
ATOM 743 C CA . ASP A 1 97 ? -24.732 5.740 34.404 1.00 96.44 97 ASP A CA 1
ATOM 744 C C . ASP A 1 97 ? -25.898 4.902 34.957 1.00 96.44 97 ASP A C 1
ATOM 746 O O . ASP A 1 97 ? -26.310 5.076 36.103 1.00 96.44 97 ASP A O 1
ATOM 750 N N . SER A 1 98 ? -26.372 3.916 34.186 1.00 95.38 98 SER A N 1
ATOM 751 C CA . SER A 1 98 ? -27.485 3.034 34.586 1.00 95.38 98 SER A CA 1
ATOM 752 C C . SER A 1 98 ? -27.159 2.121 35.775 1.00 95.38 98 SER A C 1
ATOM 754 O O . SER A 1 98 ? -28.066 1.606 36.419 1.00 95.38 98 SER A O 1
ATOM 756 N N . LEU A 1 99 ? -25.876 1.861 36.045 1.00 95.00 99 LEU A N 1
ATOM 757 C CA . LEU A 1 99 ? -25.429 1.054 37.187 1.00 95.00 99 LEU A CA 1
ATOM 758 C C . LEU A 1 99 ? -25.262 1.877 38.473 1.00 95.00 99 LEU A C 1
ATOM 760 O O . LEU A 1 99 ? -25.047 1.291 39.536 1.00 95.00 99 LEU A O 1
ATOM 764 N N . GLN A 1 100 ? -25.299 3.208 38.379 1.00 90.12 100 GLN A N 1
ATOM 765 C CA . GLN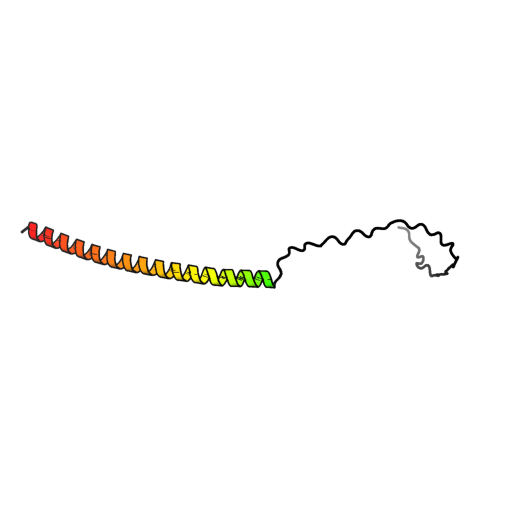 A 1 100 ? -25.124 4.121 39.511 1.00 90.12 100 GLN A CA 1
ATOM 766 C C . GLN A 1 100 ? -26.452 4.628 40.106 1.00 90.12 100 GLN A C 1
ATOM 768 O O . GLN A 1 100 ? -26.420 5.216 41.190 1.00 90.12 100 GLN A O 1
ATOM 773 N N . GLU A 1 101 ? -27.589 4.387 39.441 1.00 68.75 101 GLU A N 1
ATOM 774 C CA . GLU A 1 101 ? -28.960 4.634 39.941 1.00 68.75 101 GLU A CA 1
ATOM 7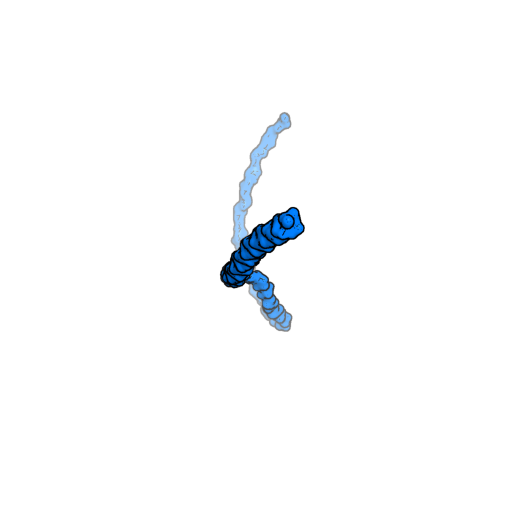75 C C . GLU A 1 101 ? -29.543 3.435 40.711 1.00 68.75 101 GLU A C 1
ATOM 777 O O . GLU A 1 101 ? -30.245 3.683 41.723 1.00 68.75 101 GLU A O 1
#

pLDDT: mean 74.54, std 26.19, range [31.56, 98.69]

Foldseek 3Di:
DDDDDDDDDDDDDDDDDDDDDDDDDDDPDPPPVDPPDPPPPVDQDPVNVVVVVVVVVVVVVVVVVVVVVVVVVVVVVVVVVVVVVVVVVVVVVVVVVVVVD